Protein AF-A0A227J008-F1 (afdb_monomer)

Organism: Vibrio parahaemolyticus (NCBI:txid670)

Nearest PDB structures (foldseek):
  7qep-assembly1_C0  TM=2.564E-01  e=9.286E-01  Encephalitozoon cuniculi GB-M1
  6ctd-assembly1_E  TM=2.598E-01  e=6.410E+00  Mycobacterium tuberculosis H37Ra

Mean predicted aligned error: 11.47 Å

Secondary structure (DSSP, 8-state):
------HHHHHHHHTHHHHHH--EE----SS--S--EE-HHHHHHHHHHHHHHHTTSSS-------

Radius of gyration: 17.55 Å; Cα contacts (8 Å, |Δi|>4): 40; chains: 1; bounding box: 27×32×57 Å

Solvent-accessible surface area (backbone atoms only — not comparable to full-atom values): 4263 Å² total; per-residue (Å²): 137,83,82,82,62,56,72,6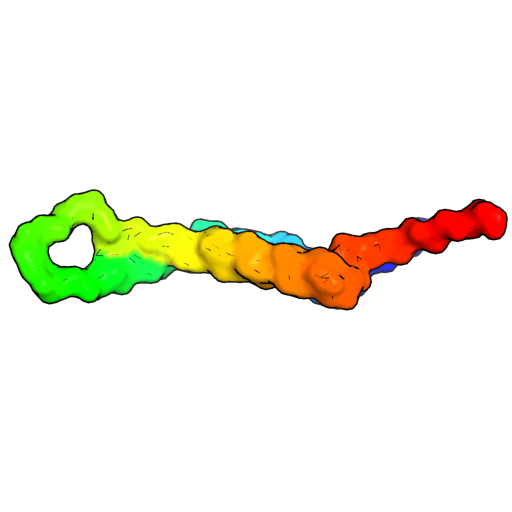5,57,49,55,53,64,77,40,43,65,60,33,69,65,35,63,40,75,58,88,70,93,68,98,76,90,86,74,48,69,41,67,44,23,51,54,52,50,52,53,50,54,51,53,33,46,75,69,57,71,65,52,75,87,74,79,79,83,126

Foldseek 3Di:
DDPPCPVVNVVLVVCVVVLQPDWAQDDDDDDDDDPRIDSVSVVVSVVVCVVCVVVVVNDDPPPPPD

Structure (mmCIF, N/CA/C/O backbone):
data_AF-A0A227J008-F1
#
_entry.id   AF-A0A227J008-F1
#
loop_
_atom_site.group_PDB
_atom_site.id
_atom_site.type_symbol
_atom_site.label_atom_id
_atom_site.label_alt_id
_atom_site.label_comp_id
_atom_site.label_asym_id
_atom_site.label_entity_id
_atom_site.label_seq_id
_atom_site.pdbx_PDB_ins_code
_atom_site.Cartn_x
_atom_site.Cartn_y
_atom_site.Cartn_z
_atom_site.occupancy
_atom_site.B_iso_or_equiv
_atom_site.auth_seq_id
_atom_site.auth_comp_id
_atom_site.auth_asym_id
_atom_site.auth_atom_id
_atom_site.pdbx_PDB_model_num
ATOM 1 N N . MET A 1 1 ? 0.928 -15.413 -26.089 1.00 40.69 1 MET A N 1
ATOM 2 C CA . MET A 1 1 ? 0.478 -14.650 -24.906 1.00 40.69 1 MET A CA 1
ATOM 3 C C . MET A 1 1 ? 1.577 -14.688 -23.854 1.00 40.69 1 MET A C 1
ATOM 5 O O . MET A 1 1 ? 1.655 -15.662 -23.123 1.00 40.69 1 MET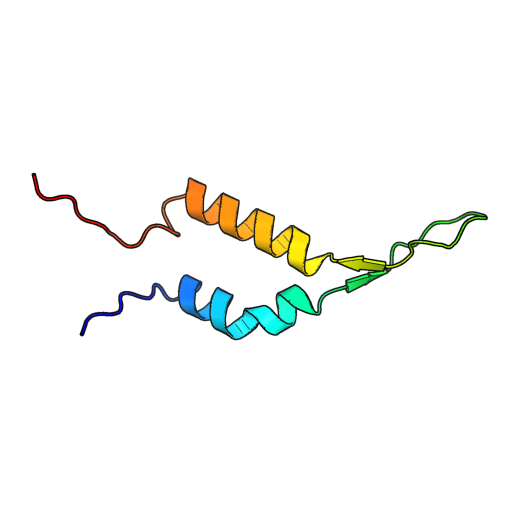 A O 1
ATOM 9 N N . ALA A 1 2 ? 2.452 -13.686 -23.803 1.00 47.69 2 ALA A N 1
ATOM 10 C CA . ALA A 1 2 ? 3.421 -13.555 -22.717 1.00 47.69 2 ALA A CA 1
ATOM 11 C C . ALA A 1 2 ? 3.023 -12.327 -21.902 1.00 47.69 2 ALA A C 1
ATOM 13 O O . ALA A 1 2 ? 3.433 -11.209 -22.194 1.00 47.69 2 ALA A O 1
ATOM 14 N N . ALA A 1 3 ? 2.132 -12.532 -20.933 1.00 52.81 3 ALA A N 1
ATOM 15 C CA . ALA A 1 3 ? 1.987 -11.577 -19.851 1.00 52.81 3 ALA A CA 1
ATOM 16 C C . ALA A 1 3 ? 3.206 -11.790 -18.949 1.00 52.81 3 ALA A C 1
ATOM 18 O O . ALA A 1 3 ? 3.167 -12.626 -18.047 1.00 52.81 3 ALA A O 1
ATOM 19 N N . ASP A 1 4 ? 4.304 -11.094 -19.247 1.00 57.56 4 ASP A N 1
ATOM 20 C CA . ASP A 1 4 ? 5.405 -10.927 -18.301 1.00 57.56 4 ASP A CA 1
ATOM 21 C C . ASP A 1 4 ? 4.889 -10.073 -17.136 1.00 57.56 4 ASP A C 1
ATOM 23 O O . ASP A 1 4 ? 5.029 -8.855 -17.065 1.00 57.56 4 ASP A O 1
ATOM 27 N N . GLN A 1 5 ? 4.141 -10.725 -16.252 1.00 55.22 5 GLN A N 1
ATOM 28 C CA . GLN A 1 5 ? 3.797 -10.185 -14.957 1.00 55.22 5 GLN A CA 1
ATOM 29 C C . GLN A 1 5 ? 4.837 -10.727 -14.000 1.00 55.22 5 GLN A C 1
ATOM 31 O O . GLN A 1 5 ? 4.657 -11.795 -13.413 1.00 55.22 5 GLN A O 1
ATOM 36 N N . SER A 1 6 ? 5.936 -9.982 -13.880 1.00 63.78 6 SER A N 1
ATOM 37 C CA . SER A 1 6 ? 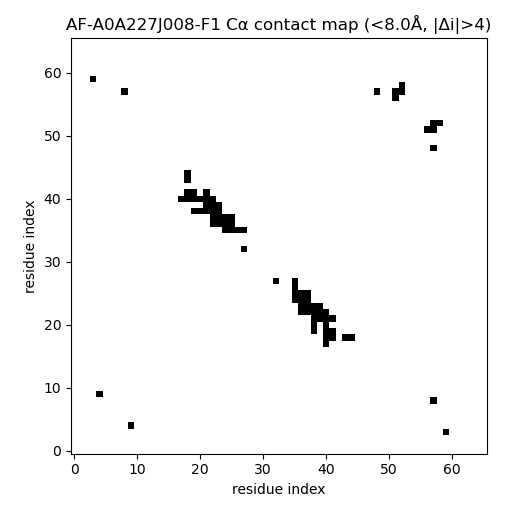6.931 -10.184 -12.833 1.00 63.78 6 SER A CA 1
ATOM 38 C C . SER A 1 6 ? 6.213 -10.494 -11.507 1.00 63.78 6 SER A C 1
ATOM 40 O O . SER A 1 6 ? 5.205 -9.840 -11.209 1.00 63.78 6 SER A O 1
ATOM 42 N N . PRO A 1 7 ? 6.651 -11.494 -10.719 1.00 73.56 7 PRO A N 1
ATOM 43 C CA . PRO A 1 7 ? 5.908 -12.005 -9.559 1.00 73.56 7 PRO A CA 1
ATOM 44 C C . PRO A 1 7 ? 5.497 -10.908 -8.568 1.00 73.56 7 PRO A C 1
ATOM 46 O O . PRO A 1 7 ? 4.454 -11.000 -7.925 1.00 73.56 7 PRO A O 1
ATOM 49 N N . MET A 1 8 ? 6.263 -9.818 -8.512 1.00 68.44 8 MET A N 1
ATOM 50 C CA . MET A 1 8 ? 5.948 -8.645 -7.705 1.00 68.44 8 MET A CA 1
ATOM 51 C C . MET A 1 8 ? 4.691 -7.891 -8.169 1.00 68.44 8 MET A C 1
ATOM 53 O O . MET A 1 8 ? 3.910 -7.435 -7.339 1.00 68.44 8 MET A O 1
ATOM 57 N N . ASN A 1 9 ? 4.445 -7.807 -9.475 1.00 72.25 9 ASN A N 1
ATOM 58 C CA . ASN A 1 9 ? 3.283 -7.126 -10.047 1.00 72.25 9 ASN A CA 1
ATOM 59 C C . ASN A 1 9 ? 1.993 -7.861 -9.662 1.00 72.25 9 ASN A C 1
ATOM 61 O O . ASN A 1 9 ? 1.011 -7.231 -9.269 1.00 72.25 9 ASN A O 1
ATOM 65 N N . LYS A 1 10 ? 2.017 -9.200 -9.714 1.00 77.62 10 LYS A N 1
ATOM 66 C CA . LYS A 1 10 ? 0.908 -10.040 -9.245 1.00 77.62 10 LYS A CA 1
ATOM 67 C C . LYS A 1 10 ? 0.659 -9.857 -7.756 1.00 77.62 10 LYS A C 1
ATOM 69 O O . LYS A 1 10 ? -0.457 -9.519 -7.390 1.00 77.62 10 LYS A O 1
ATOM 74 N N . LEU A 1 11 ? 1.698 -9.957 -6.926 1.00 79.62 11 LEU A N 1
ATOM 75 C CA . LEU A 1 11 ? 1.574 -9.785 -5.474 1.00 79.62 11 LEU A CA 1
ATOM 76 C C . LEU A 1 11 ? 0.991 -8.420 -5.086 1.00 79.62 11 LEU A C 1
ATOM 78 O O . LEU A 1 11 ? 0.145 -8.340 -4.201 1.00 79.62 11 LEU A O 1
ATOM 82 N N . ILE A 1 12 ? 1.407 -7.341 -5.753 1.00 79.06 12 ILE A N 1
ATOM 83 C CA . ILE A 1 12 ? 0.855 -6.008 -5.486 1.00 79.06 12 ILE A CA 1
ATOM 84 C C . ILE A 1 12 ? -0.624 -5.960 -5.872 1.00 79.06 12 ILE A C 1
ATOM 86 O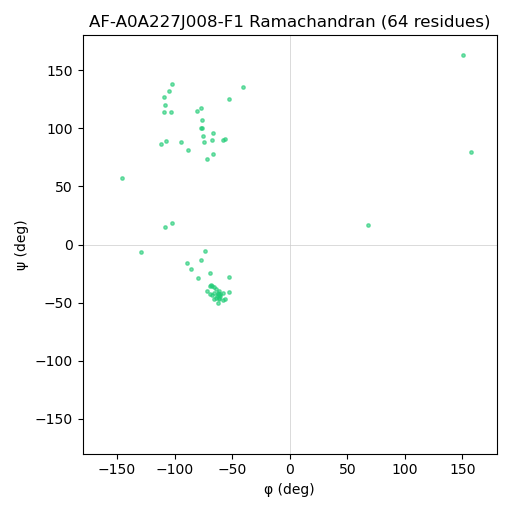 O . ILE A 1 12 ? -1.432 -5.497 -5.075 1.00 79.06 12 ILE A O 1
ATOM 90 N N . THR A 1 13 ? -0.978 -6.459 -7.059 1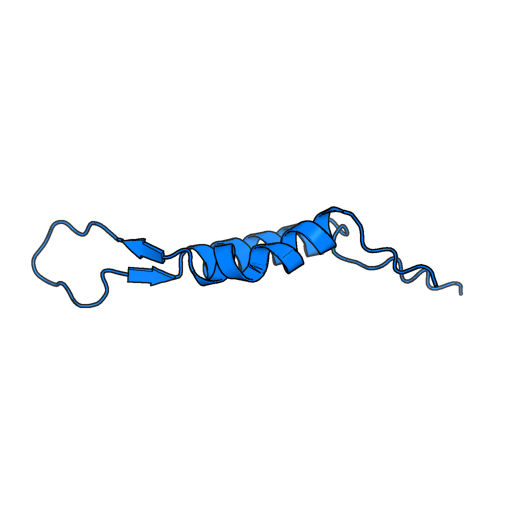.00 78.88 13 THR A N 1
ATOM 91 C CA . THR A 1 13 ? -2.339 -6.360 -7.608 1.00 78.88 13 THR A CA 1
ATOM 92 C C . THR A 1 13 ? -3.331 -7.273 -6.877 1.00 78.88 13 THR A C 1
ATOM 94 O O . THR A 1 13 ? -4.443 -6.846 -6.580 1.00 78.88 13 THR A O 1
ATOM 97 N N . GLU A 1 14 ? -2.925 -8.496 -6.522 1.00 84.62 14 GLU A N 1
ATOM 98 C CA . GLU A 1 14 ? -3.745 -9.466 -5.776 1.00 84.62 14 GLU A CA 1
ATOM 99 C C . GLU A 1 14 ? -3.993 -9.041 -4.324 1.00 84.62 14 GLU A C 1
ATOM 101 O O . GLU A 1 14 ? -4.997 -9.424 -3.726 1.00 84.62 14 GLU A O 1
ATOM 106 N N . HIS A 1 15 ? -3.116 -8.211 -3.755 1.00 85.25 15 HIS A N 1
ATOM 107 C CA . HIS A 1 15 ? -3.227 -7.745 -2.374 1.00 85.25 15 HIS A CA 1
ATOM 108 C C . HIS A 1 15 ? -3.621 -6.264 -2.247 1.00 85.25 15 HIS A C 1
ATOM 110 O O . HIS A 1 15 ? -3.520 -5.706 -1.153 1.00 85.25 15 HIS A O 1
ATOM 116 N N . ILE A 1 16 ? -4.114 -5.620 -3.320 1.00 85.50 16 ILE A N 1
ATOM 117 C CA . ILE A 1 16 ? -4.598 -4.221 -3.292 1.00 85.50 16 ILE A CA 1
ATOM 118 C C . ILE A 1 16 ? -5.628 -3.999 -2.180 1.00 85.50 16 ILE A C 1
ATOM 120 O O . ILE A 1 16 ? -5.561 -2.985 -1.486 1.00 85.50 16 ILE A O 1
ATOM 124 N N . ASP A 1 17 ? -6.546 -4.945 -1.976 1.00 83.75 17 ASP A N 1
ATOM 125 C CA . ASP A 1 17 ? -7.580 -4.854 -0.942 1.00 83.75 17 ASP A CA 1
ATOM 126 C C . ASP A 1 17 ? -6.965 -4.644 0.454 1.00 83.75 17 ASP A C 1
ATOM 128 O O . ASP A 1 17 ? -7.297 -3.683 1.149 1.00 83.75 17 ASP A O 1
ATOM 132 N N . ILE A 1 18 ? -5.935 -5.428 0.791 1.00 87.75 18 ILE A N 1
ATOM 133 C CA . ILE A 1 18 ? -5.194 -5.331 2.057 1.00 87.75 18 ILE A CA 1
ATOM 134 C C . ILE A 1 18 ? -4.547 -3.946 2.204 1.00 87.75 18 ILE A C 1
ATOM 136 O O . ILE A 1 18 ? -4.640 -3.321 3.263 1.00 87.75 18 ILE A O 1
ATOM 140 N N . TRP A 1 19 ? -3.928 -3.423 1.142 1.00 87.62 19 TRP A N 1
ATOM 141 C CA . TRP A 1 19 ? -3.311 -2.091 1.155 1.00 87.62 19 TRP A CA 1
ATOM 142 C C . TRP A 1 19 ? -4.334 -0.956 1.275 1.00 87.62 19 TRP A C 1
ATOM 144 O O . TRP A 1 19 ? -4.059 0.055 1.921 1.00 87.62 19 TRP A O 1
ATOM 154 N N . THR A 1 20 ? -5.514 -1.098 0.673 1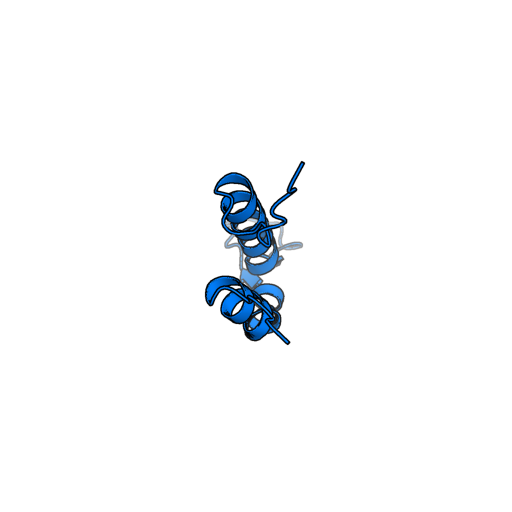.00 85.00 20 THR A N 1
ATOM 155 C CA . THR A 1 20 ? -6.572 -0.076 0.742 1.00 85.00 20 THR A CA 1
ATOM 156 C C . THR A 1 20 ? -7.355 -0.114 2.056 1.00 85.00 20 THR A C 1
ATOM 158 O O . THR A 1 20 ? -7.788 0.936 2.530 1.00 85.00 20 THR A O 1
ATOM 161 N N . SER A 1 21 ? -7.458 -1.288 2.685 1.00 86.00 21 SER A N 1
ATOM 162 C CA . SER A 1 21 ? -8.154 -1.517 3.958 1.00 86.00 21 SER A CA 1
ATOM 163 C C . SER A 1 21 ? -7.278 -1.233 5.190 1.00 86.00 21 SER A C 1
ATOM 165 O O . SER A 1 21 ? -7.778 -0.949 6.280 1.00 86.00 21 SER A O 1
ATOM 167 N N . ALA A 1 22 ? -5.949 -1.241 5.034 1.00 85.62 22 ALA A N 1
ATOM 168 C CA . ALA A 1 22 ? -5.011 -0.978 6.120 1.00 85.62 22 ALA A CA 1
ATOM 169 C C . ALA A 1 22 ? -5.086 0.479 6.627 1.00 85.62 22 ALA A C 1
ATOM 171 O O . ALA A 1 22 ? -4.432 1.400 6.122 1.00 85.62 22 ALA A O 1
ATOM 172 N N . VAL A 1 23 ? -5.851 0.674 7.699 1.00 83.94 23 VAL A N 1
ATOM 173 C CA . VAL A 1 23 ? -5.971 1.932 8.442 1.00 83.94 23 VAL A CA 1
ATOM 174 C C . VAL A 1 23 ? -5.149 1.880 9.726 1.00 83.94 23 VAL A C 1
ATOM 176 O O . VAL A 1 23 ? -5.134 0.880 10.439 1.00 83.94 23 VAL A O 1
ATOM 179 N N . LYS A 1 24 ? -4.450 2.972 10.047 1.00 81.94 24 LYS A N 1
ATOM 180 C CA . LYS A 1 24 ? -3.679 3.096 11.289 1.00 81.94 24 LYS A CA 1
ATOM 181 C C . LYS A 1 24 ? -4.361 4.087 12.213 1.00 81.94 24 LYS A C 1
ATOM 183 O O . LYS A 1 24 ? -4.617 5.233 11.839 1.00 81.94 24 LYS A O 1
ATOM 188 N N . THR A 1 25 ? -4.624 3.659 13.442 1.00 74.94 25 THR A N 1
ATOM 189 C CA . THR A 1 25 ? -5.097 4.553 14.495 1.00 74.94 25 THR A CA 1
ATOM 190 C C . THR A 1 25 ? -3.926 5.371 15.022 1.00 74.94 25 THR A C 1
ATOM 192 O O . THR A 1 25 ? -2.975 4.818 15.577 1.00 74.94 25 THR A O 1
ATOM 195 N N . LYS A 1 26 ? -3.982 6.692 14.876 1.00 70.88 26 LYS A N 1
ATOM 196 C CA . LYS A 1 26 ? -2.985 7.592 15.450 1.00 70.88 26 LYS A CA 1
ATOM 197 C C . LYS A 1 26 ? -3.310 7.817 16.927 1.00 70.88 26 LYS A C 1
ATOM 199 O O . LYS A 1 26 ? -4.357 8.369 17.261 1.00 70.88 26 LYS A O 1
ATOM 204 N N . SER A 1 27 ? -2.439 7.370 17.826 1.00 63.19 27 SER A N 1
ATOM 205 C CA . SER A 1 27 ? -2.534 7.689 19.252 1.00 63.19 27 SER A CA 1
ATOM 206 C C . SER A 1 27 ? -2.055 9.125 19.469 1.00 63.19 27 SER A C 1
ATOM 208 O O . SER A 1 27 ? -0.862 9.400 19.359 1.00 63.19 27 SER A O 1
ATOM 210 N N . ILE A 1 28 ? -2.974 10.050 19.741 1.00 61.31 28 ILE A N 1
ATOM 211 C CA . ILE A 1 28 ? -2.643 11.433 20.102 1.00 61.31 28 ILE A CA 1
ATOM 212 C C . ILE A 1 28 ? -2.988 11.593 21.581 1.00 61.31 28 ILE A C 1
ATOM 214 O O . ILE A 1 28 ? -4.149 11.473 21.969 1.00 61.31 28 ILE A O 1
ATOM 218 N N . SER A 1 29 ? -1.965 11.808 22.406 1.00 63.88 29 SER A N 1
ATOM 219 C CA . SER A 1 29 ? -2.117 12.181 23.812 1.00 63.88 29 SER A CA 1
ATOM 220 C C . SER A 1 29 ? -2.515 13.660 23.868 1.00 63.88 29 SER A C 1
ATOM 222 O O . SER A 1 29 ? -1.673 14.525 23.643 1.00 63.88 29 SER A O 1
ATOM 224 N N . GLY A 1 30 ? -3.805 13.970 24.053 1.00 73.38 30 GLY A N 1
ATOM 225 C CA . GLY A 1 30 ? -4.285 15.355 24.166 1.00 73.38 30 GLY A CA 1
ATOM 226 C C . GLY A 1 30 ? -5.723 15.601 23.687 1.00 73.38 30 GLY A C 1
ATOM 227 O O . GLY A 1 30 ? -6.323 14.789 22.983 1.00 73.38 30 GLY A O 1
ATOM 228 N N . ARG A 1 31 ? -6.294 16.744 24.095 1.00 71.00 31 ARG A N 1
ATOM 229 C CA . ARG A 1 31 ? -7.694 17.144 23.856 1.00 71.00 31 ARG A CA 1
ATOM 230 C C . ARG A 1 31 ? -7.876 17.630 22.408 1.00 71.00 31 ARG A C 1
ATOM 232 O O . ARG A 1 31 ? -7.533 18.761 22.089 1.00 71.00 31 ARG A O 1
ATOM 239 N N . GLY A 1 32 ? -8.412 16.770 21.539 1.00 61.34 32 GLY A N 1
ATOM 240 C CA . GLY A 1 32 ? -8.739 17.107 20.145 1.00 61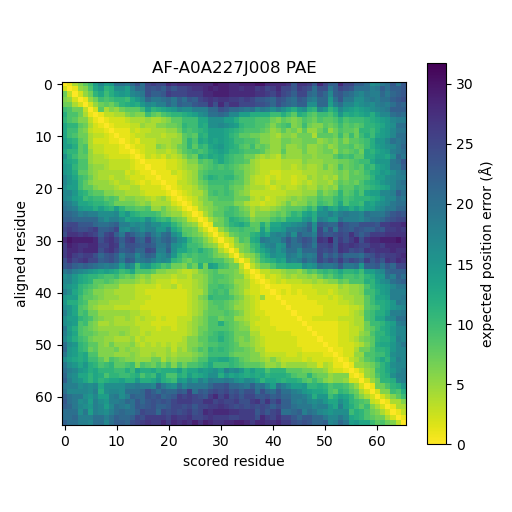.34 32 GLY A CA 1
ATOM 241 C C . GLY A 1 32 ? -8.799 15.874 19.243 1.00 61.34 32 GLY A C 1
ATOM 242 O O . GLY A 1 32 ? -7.848 15.570 18.530 1.00 61.34 32 GLY A O 1
ATOM 243 N N . SER A 1 33 ? -9.905 15.129 19.287 1.00 62.50 33 SER A N 1
ATOM 244 C CA . SER A 1 33 ? -10.078 13.880 18.533 1.00 62.50 33 SER A CA 1
ATOM 245 C C . SER A 1 33 ? -11.043 14.080 17.368 1.00 62.50 33 SER A C 1
ATOM 247 O O . SER A 1 33 ? -12.239 13.853 17.515 1.00 62.50 33 SER A O 1
ATOM 249 N N . SER A 1 34 ? -10.533 14.469 16.198 1.00 58.47 34 SER A N 1
ATOM 250 C CA . SER A 1 34 ? -11.363 14.513 14.978 1.00 58.47 34 SER A CA 1
ATOM 251 C C . SER A 1 34 ? -10.756 13.800 13.768 1.00 58.47 34 SER A C 1
ATOM 253 O O . SER A 1 34 ? -11.434 13.662 12.759 1.00 58.47 34 SER A O 1
ATOM 255 N N . LYS A 1 35 ? -9.508 13.311 13.832 1.00 61.66 35 LYS A N 1
ATOM 256 C CA . LYS A 1 35 ? -8.847 12.615 12.706 1.00 61.66 35 LYS A CA 1
ATOM 257 C C . LYS A 1 35 ? -7.919 11.494 13.189 1.00 61.66 35 LYS A C 1
ATOM 259 O O . LYS A 1 35 ? -6.720 11.505 12.937 1.00 61.66 35 LYS A O 1
ATOM 264 N N . LYS A 1 36 ? -8.478 10.543 13.948 1.00 67.56 36 LYS A N 1
ATOM 265 C CA . LYS A 1 36 ? -7.730 9.435 14.577 1.00 67.56 36 LYS A CA 1
ATOM 266 C C . LYS A 1 36 ? -7.348 8.317 13.596 1.00 67.56 36 LYS A C 1
ATOM 268 O O . LYS A 1 36 ? -6.525 7.478 13.944 1.00 67.56 36 LYS A O 1
ATOM 273 N N . LEU A 1 37 ? -7.925 8.293 12.395 1.00 75.31 37 LEU A N 1
ATOM 274 C CA . LEU A 1 37 ? -7.674 7.267 11.384 1.00 75.31 37 LEU A CA 1
ATOM 275 C C . LEU A 1 37 ? -6.851 7.846 10.237 1.00 75.31 37 LEU A C 1
ATOM 277 O O . LEU A 1 37 ? -7.271 8.789 9.569 1.00 75.31 37 LEU A O 1
ATOM 281 N N . GLU A 1 38 ? -5.673 7.274 10.018 1.00 80.06 38 GLU A N 1
ATOM 282 C CA . GLU A 1 38 ? -4.846 7.548 8.850 1.00 80.06 38 GLU A CA 1
ATOM 283 C C . GLU A 1 38 ? -4.941 6.362 7.884 1.00 80.06 38 GLU A C 1
ATOM 285 O O . GLU A 1 38 ? -4.774 5.210 8.291 1.00 80.06 38 GLU A O 1
ATOM 290 N N . LEU A 1 39 ? -5.172 6.644 6.596 1.00 87.00 39 LEU A N 1
ATOM 291 C CA . LEU A 1 39 ? -5.132 5.655 5.510 1.00 87.00 39 LEU A CA 1
ATOM 292 C C . LEU A 1 39 ? -3.675 5.247 5.238 1.00 87.00 39 LEU A C 1
ATOM 294 O O . LEU A 1 39 ? -3.030 5.704 4.293 1.00 87.00 39 LEU A O 1
ATOM 298 N N . TYR A 1 40 ? -3.122 4.463 6.156 1.00 87.88 40 TYR A N 1
ATOM 299 C CA . TYR A 1 40 ? -1.705 4.135 6.213 1.00 87.88 40 TYR A CA 1
ATOM 300 C C . TYR A 1 40 ? -1.270 3.227 5.064 1.00 87.88 40 TYR A C 1
ATOM 302 O O . TYR A 1 40 ? -0.233 3.479 4.452 1.00 87.88 40 TYR A O 1
ATOM 310 N N . GLY A 1 41 ? -2.075 2.219 4.730 1.00 89.00 41 GLY A N 1
ATOM 311 C CA . GLY A 1 41 ? -1.758 1.290 3.654 1.00 89.00 41 GLY A CA 1
ATOM 312 C C . GLY A 1 41 ? -1.669 1.977 2.295 1.00 89.00 41 GLY A C 1
ATOM 313 O O . GLY A 1 41 ? -0.690 1.777 1.589 1.00 89.00 41 GLY A O 1
ATOM 314 N N . ILE A 1 42 ? -2.587 2.897 1.980 1.00 89.62 42 ILE A N 1
ATOM 315 C CA . ILE A 1 42 ? -2.543 3.679 0.731 1.00 89.62 42 ILE A CA 1
ATOM 316 C C . ILE A 1 42 ? -1.273 4.538 0.653 1.00 89.62 42 ILE A C 1
ATOM 318 O O . ILE A 1 42 ? -0.649 4.631 -0.405 1.00 89.62 42 ILE A O 1
ATOM 322 N N . LYS A 1 43 ? -0.851 5.151 1.769 1.00 89.44 43 LYS A N 1
ATOM 323 C CA . LYS A 1 43 ? 0.412 5.905 1.810 1.00 89.44 43 LYS A CA 1
ATOM 324 C C . L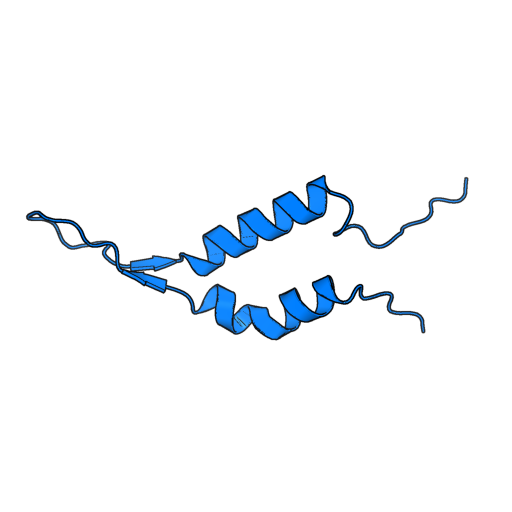YS A 1 43 ? 1.610 5.004 1.506 1.00 89.44 43 LYS A C 1
ATOM 326 O O . LYS A 1 43 ? 2.426 5.361 0.662 1.00 89.44 43 LYS A O 1
ATOM 331 N N . LYS A 1 44 ? 1.681 3.830 2.139 1.00 89.31 44 LYS A N 1
ATOM 332 C CA . LYS A 1 44 ? 2.775 2.870 1.936 1.00 89.31 44 LYS A CA 1
ATOM 333 C C . LYS A 1 44 ? 2.768 2.213 0.560 1.00 89.31 44 LYS A C 1
ATOM 335 O O . LYS A 1 44 ? 3.835 2.041 -0.016 1.00 89.31 44 LYS A O 1
ATOM 340 N N . LEU A 1 45 ? 1.596 1.945 -0.006 1.00 89.38 45 LEU A N 1
ATOM 341 C CA . LEU A 1 45 ? 1.462 1.449 -1.371 1.00 89.38 45 LEU A CA 1
ATOM 342 C C . LEU A 1 45 ? 2.017 2.460 -2.383 1.00 89.38 45 LEU A C 1
ATOM 344 O O . LEU A 1 45 ? 2.755 2.080 -3.285 1.00 89.38 45 LEU A O 1
ATOM 348 N N . ARG A 1 46 ? 1.720 3.757 -2.212 1.00 90.19 46 ARG A N 1
ATOM 349 C CA . ARG A 1 46 ? 2.289 4.808 -3.074 1.00 90.19 46 ARG A CA 1
ATOM 350 C C . ARG A 1 46 ? 3.809 4.891 -2.959 1.00 90.19 46 ARG A C 1
ATOM 352 O O . ARG A 1 46 ? 4.464 5.004 -3.988 1.00 90.19 46 ARG A O 1
ATOM 359 N N . GLU A 1 47 ? 4.356 4.831 -1.744 1.00 90.31 47 GLU A N 1
ATOM 360 C CA . GLU A 1 47 ? 5.813 4.798 -1.525 1.00 90.31 47 GLU A CA 1
ATOM 361 C C . GLU A 1 47 ? 6.450 3.597 -2.241 1.00 90.31 47 GLU A C 1
ATOM 363 O O . GLU A 1 47 ? 7.395 3.779 -3.003 1.00 90.31 47 GLU A O 1
ATOM 368 N N . LEU A 1 48 ? 5.869 2.402 -2.086 1.00 87.31 48 LEU A N 1
ATOM 369 C CA . LEU A 1 48 ? 6.358 1.177 -2.717 1.00 87.31 48 LEU A CA 1
ATOM 370 C C . LEU A 1 48 ? 6.324 1.261 -4.248 1.00 87.31 48 LEU A C 1
ATOM 372 O O . LEU A 1 48 ? 7.304 0.930 -4.902 1.00 87.31 48 LEU A O 1
ATOM 376 N N . ILE A 1 49 ? 5.222 1.732 -4.836 1.00 86.25 49 ILE A N 1
ATOM 377 C CA . ILE A 1 49 ? 5.102 1.877 -6.296 1.00 86.25 49 ILE A CA 1
ATOM 378 C C . ILE A 1 49 ? 6.168 2.837 -6.837 1.00 86.25 49 ILE A C 1
ATOM 380 O O . ILE A 1 49 ? 6.788 2.547 -7.859 1.00 86.25 49 ILE A O 1
ATOM 384 N N . ILE A 1 50 ? 6.404 3.958 -6.149 1.00 88.56 50 ILE A N 1
ATOM 385 C CA . ILE A 1 50 ? 7.429 4.934 -6.537 1.00 88.56 50 ILE A CA 1
ATOM 386 C C . ILE A 1 50 ? 8.823 4.310 -6.441 1.00 88.56 50 ILE A C 1
ATOM 388 O O . ILE A 1 50 ? 9.611 4.432 -7.373 1.00 88.56 50 ILE A O 1
ATOM 392 N N . GLU A 1 51 ? 9.125 3.607 -5.352 1.00 86.00 51 GLU A N 1
ATOM 393 C CA . GLU A 1 51 ? 10.419 2.953 -5.159 1.00 86.00 51 GLU A CA 1
ATOM 394 C C . GLU A 1 51 ? 10.682 1.875 -6.221 1.00 86.00 51 GLU A C 1
ATOM 396 O O . GLU A 1 51 ? 11.772 1.809 -6.791 1.00 86.00 51 GLU A O 1
ATOM 401 N N . LEU A 1 52 ? 9.667 1.079 -6.563 1.00 83.19 52 LEU A N 1
ATOM 402 C CA . LEU A 1 52 ? 9.759 0.070 -7.617 1.00 83.19 52 LEU A CA 1
ATOM 403 C C . LEU A 1 52 ? 9.903 0.681 -9.014 1.00 83.19 52 LEU A C 1
ATOM 405 O O . LEU A 1 52 ? 10.609 0.117 -9.855 1.00 83.19 52 LEU A O 1
ATOM 409 N N . ALA A 1 53 ? 9.269 1.828 -9.260 1.00 82.50 53 ALA A N 1
ATOM 410 C CA . ALA A 1 53 ? 9.427 2.576 -10.501 1.00 82.50 53 ALA A CA 1
ATOM 411 C C . ALA A 1 53 ? 10.843 3.153 -10.632 1.00 82.50 53 ALA A C 1
ATOM 413 O O . ALA A 1 53 ? 11.457 3.019 -11.686 1.00 82.50 53 ALA A O 1
ATOM 414 N N . ILE A 1 54 ? 11.397 3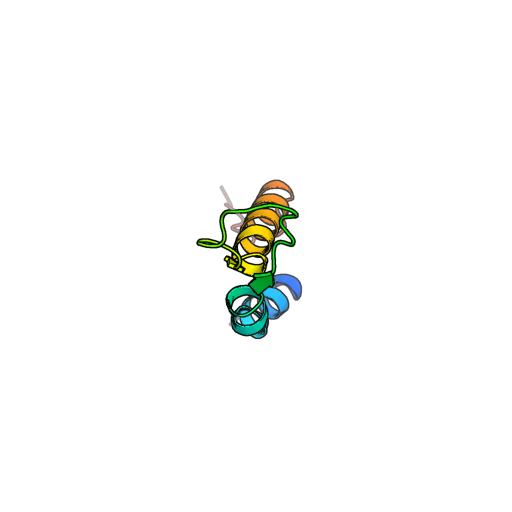.716 -9.551 1.00 84.19 54 ILE A N 1
ATOM 415 C CA . ILE A 1 54 ? 12.773 4.239 -9.521 1.00 84.19 54 ILE A CA 1
ATOM 416 C C . ILE A 1 54 ? 13.796 3.110 -9.719 1.00 84.19 54 ILE A C 1
ATOM 418 O O . ILE A 1 54 ? 14.788 3.301 -10.415 1.00 84.19 54 ILE A O 1
ATOM 422 N N . GLN A 1 55 ? 13.554 1.922 -9.154 1.00 81.56 55 GLN A N 1
ATOM 423 C CA . GLN A 1 55 ? 14.424 0.752 -9.329 1.00 81.56 55 GLN A CA 1
ATOM 424 C C . GLN A 1 55 ? 14.322 0.098 -10.722 1.00 81.56 55 GLN A C 1
ATOM 426 O O . GLN A 1 55 ? 15.054 -0.854 -10.982 1.00 81.56 55 GLN A O 1
ATOM 431 N N . GLY A 1 56 ? 13.409 0.537 -11.600 1.00 75.81 56 GLY A N 1
ATOM 432 C CA . GLY A 1 56 ? 13.172 -0.110 -12.899 1.00 75.81 56 GLY A CA 1
ATOM 433 C C . GLY A 1 56 ? 12.540 -1.506 -12.791 1.00 75.81 56 GLY A C 1
ATOM 434 O O . GLY A 1 56 ? 12.576 -2.287 -13.735 1.00 75.81 56 GLY A O 1
ATOM 435 N N . LYS A 1 57 ? 11.958 -1.848 -11.633 1.00 71.38 57 LYS A N 1
ATOM 436 C CA . LYS A 1 57 ? 11.235 -3.116 -11.416 1.00 71.38 57 LYS A CA 1
ATOM 437 C C . LYS A 1 57 ? 9.753 -3.010 -11.773 1.00 71.38 57 LYS A C 1
ATOM 439 O O . LYS A 1 57 ? 9.087 -4.032 -11.909 1.00 71.38 57 LYS A O 1
ATOM 444 N N . LEU A 1 58 ? 9.249 -1.780 -11.909 1.00 67.75 58 LEU A N 1
ATOM 445 C CA . LEU A 1 58 ? 7.879 -1.464 -12.323 1.00 67.75 58 LEU A CA 1
ATOM 446 C C . LEU A 1 58 ? 7.782 -1.015 -13.791 1.00 67.75 58 LEU A C 1
ATOM 448 O O . LEU A 1 58 ? 6.809 -0.380 -14.190 1.00 67.75 58 LEU A O 1
ATOM 452 N N . THR A 1 59 ? 8.796 -1.312 -14.595 1.00 54.34 59 THR A N 1
ATOM 453 C CA . THR A 1 59 ? 8.755 -1.141 -16.045 1.00 54.34 59 THR A CA 1
ATOM 454 C C . THR A 1 59 ? 8.552 -2.511 -16.667 1.00 54.34 59 THR A C 1
ATOM 456 O O . THR A 1 59 ? 9.425 -3.370 -16.563 1.00 54.34 59 THR A O 1
ATOM 459 N N . ALA A 1 60 ? 7.397 -2.726 -17.308 1.00 58.06 60 ALA A N 1
ATOM 460 C CA . ALA A 1 60 ? 7.302 -3.759 -18.332 1.00 58.06 60 ALA A CA 1
ATOM 461 C C . ALA A 1 60 ? 8.441 -3.482 -19.316 1.00 58.06 60 ALA A C 1
ATOM 463 O O . ALA A 1 60 ? 8.563 -2.340 -19.765 1.00 58.06 60 ALA A O 1
ATOM 464 N N . SER A 1 61 ? 9.296 -4.474 -19.563 1.00 50.06 61 SER A N 1
ATOM 465 C CA . SER A 1 61 ? 10.383 -4.380 -20.536 1.00 50.06 61 SER A CA 1
ATOM 466 C C . SER A 1 61 ? 9.785 -4.013 -21.893 1.00 50.06 61 SER A C 1
ATOM 468 O O . SER A 1 61 ? 9.313 -4.861 -22.643 1.00 50.06 61 SER A O 1
ATOM 470 N N . LEU A 1 62 ? 9.693 -2.717 -22.174 1.00 51.91 62 LEU A N 1
ATOM 471 C CA . LEU A 1 62 ? 9.472 -2.194 -23.507 1.00 51.91 62 LEU A CA 1
ATOM 472 C C . LEU A 1 62 ? 10.869 -2.036 -24.076 1.00 51.91 62 LEU A C 1
ATOM 474 O O . LEU A 1 62 ? 11.464 -0.961 -24.030 1.00 51.91 62 LEU A O 1
ATOM 478 N N . ASP A 1 63 ? 11.396 -3.162 -24.550 1.00 54.91 63 ASP A N 1
ATOM 479 C CA . ASP A 1 63 ? 12.572 -3.216 -25.399 1.00 54.91 63 ASP A CA 1
ATOM 480 C C . ASP A 1 63 ? 12.283 -2.381 -26.655 1.00 54.91 63 ASP A C 1
ATOM 482 O O . ASP A 1 63 ? 11.743 -2.867 -27.651 1.00 54.91 63 ASP A O 1
ATOM 486 N N . PHE A 1 64 ? 12.601 -1.085 -26.597 1.00 56.47 64 PHE A N 1
ATOM 487 C CA . PHE A 1 64 ? 12.647 -0.222 -27.769 1.00 56.47 64 PHE A CA 1
ATOM 488 C C . PHE A 1 64 ? 13.815 -0.688 -28.636 1.00 56.47 64 PHE A C 1
ATOM 490 O O . PHE A 1 64 ? 14.955 -0.254 -28.485 1.00 56.47 64 PHE A O 1
ATOM 497 N N . LYS A 1 65 ? 13.514 -1.620 -29.538 1.00 49.53 65 LYS A N 1
ATOM 498 C CA . LYS A 1 65 ? 14.397 -2.005 -30.630 1.00 49.53 65 LYS A CA 1
ATOM 499 C C . LYS A 1 65 ? 14.347 -0.903 -31.690 1.00 49.53 65 LYS A C 1
ATOM 501 O O . LYS A 1 65 ? 13.440 -0.887 -32.521 1.00 49.53 65 LYS A O 1
ATOM 506 N N . GLY A 1 66 ? 15.285 0.036 -31.582 1.00 50.84 66 GLY A N 1
ATOM 507 C CA . GLY A 1 66 ? 15.717 0.926 -32.661 1.00 50.84 66 GLY A CA 1
ATOM 508 C C . GLY A 1 66 ? 16.933 0.348 -33.364 1.00 50.84 66 GLY A C 1
ATOM 509 O O . GLY A 1 66 ? 17.767 -0.261 -32.656 1.00 50.84 66 GLY A O 1
#

pLDDT: mean 73.52, std 13.64, range [40.69, 90.31]

Sequence (66 aa):
MAADQSPMNKLITEHIDIWTSAVKTKSISGRGSSKKLELYGIKKLRELIIELAIQGKLTASLDFKG